Protein AF-A0A6N8NCJ9-F1 (afdb_monomer)

Nearest PDB structures (foldseek):
  5lad-assembly1_A-2  TM=4.989E-01  e=5.694E-01  Thermotoga maritima
  5zkp-assembly1_A  TM=4.222E-01  e=3.393E-01  Homo sapiens
  3cog-assembly1_B  TM=3.575E-01  e=2.619E-01  unclassified
  6igs-assembly1_A  TM=4.261E-01  e=1.238E+00  Francisella tularensis
  2wb4-assembly1_B  TM=3.562E-01  e=2.690E+00  Caulobacter vibrioides CB15

Radius of gyration: 15.19 Å; Cα contacts (8 Å, |Δi|>4): 157; chains: 1; bounding box: 40×34×41 Å

Secondary structure (DSSP, 8-state):
---HHHHHHHHHHHHHHHHHHHHHHHHHTTSS-EEEEEEEBS---HHHHHHHHHHHHHTTEEEEE-SS-BSS--GGGGTT--EEEE--SS--HHHHHHHHHHHHTT--EEEE--

Structure (mmCIF, N/CA/C/O backbone):
data_AF-A0A6N8NCJ9-F1
#
_entry.id   AF-A0A6N8NCJ9-F1
#
loop_
_atom_site.group_PDB
_atom_site.id
_atom_site.type_symbol
_atom_site.label_atom_id
_atom_site.label_alt_id
_atom_site.label_comp_id
_atom_site.label_asym_id
_atom_site.label_entity_id
_atom_site.label_seq_id
_atom_site.pdbx_PDB_ins_code
_atom_site.Cartn_x
_atom_site.Cartn_y
_atom_site.Cartn_z
_atom_site.occupancy
_atom_site.B_iso_or_equiv
_atom_site.auth_seq_id
_atom_site.auth_comp_id
_atom_site.auth_asym_id
_atom_site.auth_atom_id
_atom_site.pdbx_PDB_model_num
ATOM 1 N N . CYS A 1 1 ? 23.262 -0.134 -24.632 1.00 51.00 1 CYS A N 1
ATOM 2 C CA . CYS A 1 1 ? 22.652 -1.460 -24.887 1.00 51.00 1 CYS A CA 1
ATOM 3 C C . CYS A 1 1 ? 22.727 -2.393 -23.667 1.00 51.00 1 CYS A C 1
ATOM 5 O O . CYS A 1 1 ? 23.125 -3.541 -23.805 1.00 51.00 1 CYS A O 1
ATOM 7 N N . GLN A 1 2 ? 22.323 -1.933 -22.479 1.00 58.22 2 GLN A N 1
ATOM 8 C CA . GLN A 1 2 ? 22.148 -2.781 -21.292 1.00 58.22 2 GLN A CA 1
ATOM 9 C C . GLN A 1 2 ? 20.686 -2.693 -20.870 1.00 58.22 2 GLN A C 1
ATOM 11 O O . GLN A 1 2 ? 20.364 -1.841 -20.054 1.00 58.22 2 GLN A O 1
ATOM 16 N N . GLN A 1 3 ? 19.770 -3.444 -21.480 1.00 71.88 3 GLN A N 1
ATOM 17 C CA . GLN A 1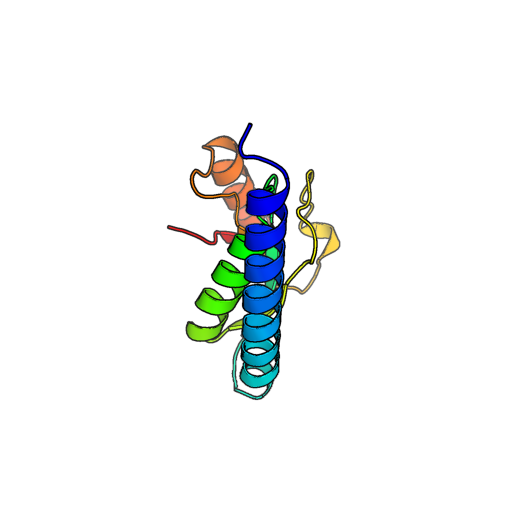 3 ? 18.354 -3.273 -21.117 1.00 71.88 3 GLN A CA 1
ATOM 18 C C . GLN A 1 3 ? 17.586 -4.580 -20.894 1.00 71.88 3 GLN A C 1
ATOM 20 O O . GLN A 1 3 ? 17.058 -4.720 -19.796 1.00 71.88 3 GLN A O 1
ATOM 25 N N . PRO A 1 4 ? 17.594 -5.596 -21.777 1.00 88.94 4 PRO A N 1
ATOM 26 C CA . PRO A 1 4 ? 16.711 -6.749 -21.574 1.00 88.94 4 PRO A CA 1
ATOM 27 C C . PRO A 1 4 ? 17.155 -7.667 -20.423 1.00 88.94 4 PRO A C 1
ATOM 29 O O . PRO A 1 4 ? 16.336 -8.049 -19.594 1.00 88.94 4 PRO A O 1
ATOM 32 N N . THR A 1 5 ? 18.451 -7.988 -20.313 1.00 93.19 5 THR A N 1
ATOM 33 C CA . THR A 1 5 ? 18.948 -8.883 -19.251 1.00 93.19 5 THR A CA 1
ATOM 34 C C . THR A 1 5 ? 18.799 -8.268 -17.863 1.00 93.19 5 THR A C 1
ATOM 36 O O . THR A 1 5 ? 18.376 -8.950 -16.936 1.00 93.19 5 THR A O 1
ATOM 39 N N . LEU A 1 6 ? 19.111 -6.977 -17.713 1.00 93.69 6 LEU A N 1
ATOM 40 C CA . LEU A 1 6 ? 18.961 -6.284 -16.433 1.00 93.69 6 LEU A CA 1
ATOM 41 C C . LEU A 1 6 ? 17.484 -6.183 -16.031 1.00 93.69 6 LEU A C 1
ATOM 43 O O . LEU A 1 6 ? 17.155 -6.476 -14.888 1.00 93.69 6 LEU A O 1
ATOM 47 N N . GLN A 1 7 ? 16.593 -5.844 -16.970 1.00 92.25 7 GLN A N 1
ATOM 48 C CA . GLN A 1 7 ? 15.146 -5.828 -16.724 1.00 92.25 7 GLN A CA 1
ATOM 49 C C . GLN A 1 7 ? 14.621 -7.207 -16.311 1.00 92.25 7 GLN A C 1
ATOM 51 O O . GLN A 1 7 ? 13.845 -7.298 -15.366 1.00 92.25 7 GLN A O 1
ATOM 56 N N . ALA A 1 8 ? 15.079 -8.281 -16.961 1.00 95.19 8 ALA A N 1
ATOM 57 C CA . ALA A 1 8 ? 14.706 -9.641 -16.582 1.00 95.19 8 ALA A CA 1
ATOM 58 C C . ALA A 1 8 ? 15.186 -9.999 -15.165 1.00 95.19 8 ALA A C 1
ATOM 60 O O . ALA A 1 8 ? 14.422 -10.564 -14.389 1.00 95.19 8 ALA A O 1
ATOM 61 N N . LEU A 1 9 ? 16.424 -9.643 -14.800 1.00 96.62 9 LEU A N 1
ATOM 62 C CA . LEU A 1 9 ? 16.954 -9.882 -13.452 1.00 96.62 9 LEU A CA 1
ATOM 63 C C . LEU A 1 9 ? 16.199 -9.085 -12.379 1.00 96.62 9 LEU A C 1
ATOM 65 O O . LEU A 1 9 ? 15.908 -9.636 -11.319 1.00 96.62 9 LEU A O 1
ATOM 69 N N . LEU A 1 10 ? 15.851 -7.825 -12.657 1.00 94.75 10 LEU A N 1
ATOM 70 C CA . LEU A 1 10 ? 15.028 -7.007 -11.761 1.00 94.75 10 LEU A CA 1
ATOM 71 C C . LEU A 1 10 ? 13.630 -7.610 -11.591 1.00 94.75 10 LEU A C 1
ATOM 73 O O . LEU A 1 10 ? 13.199 -7.802 -10.463 1.00 94.75 10 LEU A O 1
ATOM 77 N N . ALA A 1 11 ? 12.980 -8.030 -12.679 1.00 94.81 11 ALA A N 1
ATOM 78 C CA . ALA A 1 11 ? 11.671 -8.679 -12.609 1.00 94.81 11 ALA A CA 1
ATOM 79 C C . ALA A 1 11 ? 11.707 -10.012 -11.831 1.00 94.81 11 ALA A C 1
ATOM 81 O O . ALA A 1 11 ? 10.761 -10.347 -11.117 1.00 94.81 11 ALA A O 1
ATOM 82 N N . ILE A 1 12 ? 12.803 -10.776 -11.933 1.00 97.19 12 ILE A N 1
ATOM 83 C CA . ILE A 1 12 ? 13.012 -11.980 -11.112 1.00 97.19 12 ILE A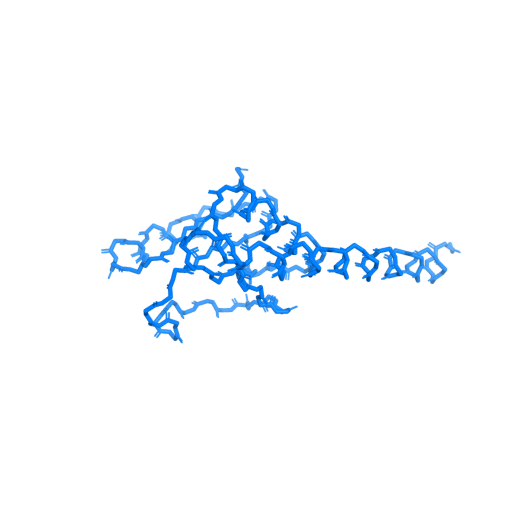 CA 1
ATOM 84 C C . ILE A 1 12 ? 13.128 -11.598 -9.631 1.00 97.19 12 ILE A C 1
ATOM 86 O O . ILE A 1 12 ? 12.491 -12.235 -8.791 1.00 97.19 12 ILE A O 1
ATOM 90 N N . LEU A 1 13 ? 13.915 -10.567 -9.306 1.00 97.00 13 LEU A N 1
ATOM 91 C CA . LEU A 1 13 ? 14.055 -10.074 -7.936 1.00 97.00 13 LEU A CA 1
ATOM 92 C C . LEU A 1 13 ? 12.709 -9.599 -7.371 1.00 97.00 13 LEU A C 1
ATOM 94 O O . LEU A 1 13 ? 12.352 -9.994 -6.262 1.00 97.00 13 LEU A O 1
ATOM 98 N N . ASP A 1 14 ? 11.947 -8.829 -8.146 1.00 96.25 14 ASP A N 1
ATOM 99 C CA . ASP A 1 14 ? 10.596 -8.380 -7.803 1.00 96.25 14 ASP A CA 1
ATOM 100 C C . ASP A 1 14 ? 9.693 -9.566 -7.448 1.00 96.25 14 ASP A C 1
ATOM 102 O O . ASP A 1 14 ? 9.066 -9.585 -6.388 1.00 96.25 14 ASP A O 1
ATOM 106 N N . GLY A 1 15 ? 9.691 -10.610 -8.284 1.00 97.12 15 GLY A N 1
ATOM 107 C CA . GLY A 1 15 ? 8.923 -11.829 -8.033 1.00 97.12 15 GLY A CA 1
ATOM 108 C C . GLY A 1 15 ? 9.336 -12.553 -6.746 1.00 97.12 15 GLY A C 1
ATOM 109 O O . GLY A 1 15 ? 8.474 -12.986 -5.978 1.00 97.12 15 GLY A O 1
ATOM 110 N N . VAL A 1 16 ? 10.641 -12.653 -6.471 1.00 98.00 16 VAL A N 1
ATOM 111 C CA . VAL A 1 16 ? 11.162 -13.259 -5.231 1.00 98.00 16 VAL A CA 1
ATOM 112 C C . VAL A 1 16 ? 10.731 -12.455 -4.002 1.00 98.00 16 VAL A C 1
ATOM 114 O O . VAL A 1 16 ? 10.276 -13.046 -3.018 1.00 98.00 16 VAL A O 1
ATOM 117 N N . LEU A 1 17 ? 10.826 -11.124 -4.061 1.00 97.44 17 LEU A N 1
ATOM 118 C CA . LEU A 1 17 ? 10.422 -10.231 -2.973 1.00 97.44 17 LEU A CA 1
ATOM 119 C C . LEU A 1 17 ? 8.916 -10.309 -2.712 1.00 97.44 17 LEU A C 1
ATOM 121 O O . LEU A 1 17 ? 8.510 -10.523 -1.569 1.00 97.44 17 LEU A O 1
ATOM 125 N N . ILE A 1 18 ? 8.090 -10.208 -3.757 1.00 97.50 18 ILE A N 1
ATOM 126 C CA . ILE A 1 18 ? 6.627 -10.309 -3.648 1.00 97.50 18 ILE A CA 1
ATOM 127 C C . ILE A 1 18 ? 6.228 -11.661 -3.048 1.00 97.50 18 ILE A C 1
ATOM 129 O O . ILE A 1 18 ? 5.402 -11.705 -2.136 1.00 97.50 18 ILE A O 1
ATOM 133 N N . ASN A 1 19 ? 6.843 -12.761 -3.495 1.00 98.00 19 ASN A N 1
ATOM 134 C CA . ASN A 1 19 ? 6.560 -14.090 -2.953 1.00 98.00 19 ASN A CA 1
ATOM 135 C C . ASN A 1 19 ? 6.912 -14.193 -1.460 1.00 98.00 19 ASN A C 1
ATOM 137 O O . ASN A 1 19 ? 6.115 -14.695 -0.665 1.00 98.00 19 ASN A O 1
ATOM 141 N N . TYR A 1 20 ? 8.080 -13.686 -1.058 1.00 97.56 20 TYR A N 1
ATOM 142 C CA . TYR A 1 20 ? 8.473 -13.663 0.352 1.00 97.56 20 TYR A CA 1
ATOM 143 C C . TYR A 1 20 ? 7.490 -12.841 1.199 1.00 97.56 20 TYR A C 1
ATOM 145 O O . TYR A 1 20 ? 7.011 -13.312 2.234 1.00 97.56 20 TYR A O 1
ATOM 153 N N . ILE A 1 21 ? 7.116 -11.651 0.724 1.00 97.56 21 ILE A N 1
ATOM 154 C CA . ILE A 1 21 ? 6.139 -10.789 1.394 1.00 97.56 21 ILE A CA 1
ATOM 155 C C . ILE A 1 21 ? 4.791 -11.500 1.529 1.00 97.56 21 ILE A C 1
ATOM 157 O O . ILE A 1 21 ? 4.213 -11.495 2.614 1.00 97.56 21 ILE A O 1
ATOM 161 N N . ALA A 1 22 ? 4.296 -12.155 0.477 1.00 96.94 22 ALA A N 1
ATOM 162 C CA . ALA A 1 22 ? 3.029 -12.880 0.520 1.00 96.94 22 ALA A CA 1
ATOM 163 C C . ALA A 1 22 ? 3.011 -13.949 1.631 1.00 96.94 22 ALA A C 1
ATOM 165 O O . ALA A 1 22 ? 2.022 -14.065 2.361 1.00 96.94 22 ALA A O 1
ATOM 166 N N . ILE A 1 23 ? 4.123 -14.668 1.831 1.00 96.81 23 ILE A N 1
ATOM 167 C CA . ILE A 1 23 ? 4.287 -15.635 2.931 1.00 96.81 23 ILE A CA 1
ATOM 168 C C . ILE A 1 23 ? 4.242 -14.931 4.298 1.00 96.81 23 ILE A C 1
ATOM 170 O O . ILE A 1 23 ? 3.569 -15.406 5.225 1.00 96.81 23 ILE A O 1
ATOM 174 N N . CYS A 1 24 ? 4.920 -13.787 4.439 1.00 94.81 24 CYS A N 1
ATOM 175 C CA . CYS A 1 24 ? 4.881 -12.982 5.662 1.00 94.81 24 CYS A CA 1
ATOM 176 C C . CYS A 1 24 ? 3.460 -12.492 5.978 1.00 94.81 24 CYS A C 1
ATOM 178 O O . CYS A 1 24 ? 3.003 -12.641 7.114 1.00 94.81 24 CYS A O 1
ATOM 180 N N . LEU A 1 25 ? 2.741 -11.971 4.981 1.00 95.62 25 LEU A N 1
ATOM 181 C CA . LEU A 1 25 ? 1.367 -11.488 5.133 1.00 95.62 25 LEU A CA 1
ATOM 182 C C . LEU A 1 25 ? 0.405 -12.626 5.499 1.00 95.62 25 LEU A C 1
ATOM 184 O O . LEU A 1 25 ? -0.384 -12.486 6.435 1.00 95.62 25 LEU A O 1
ATOM 188 N N . ALA A 1 26 ? 0.510 -13.782 4.838 1.00 94.44 26 ALA A N 1
ATOM 189 C CA . ALA A 1 26 ? -0.290 -14.964 5.164 1.00 94.44 26 ALA A CA 1
ATOM 190 C C . ALA A 1 26 ? -0.064 -15.432 6.612 1.00 94.44 26 ALA A C 1
ATOM 192 O O . ALA A 1 26 ? -1.003 -15.834 7.303 1.00 94.44 26 ALA A O 1
ATOM 193 N N . SER A 1 27 ? 1.175 -15.336 7.097 1.00 91.25 27 SER A N 1
ATOM 194 C CA . SER A 1 27 ? 1.518 -15.653 8.486 1.00 91.25 27 SER A CA 1
ATOM 195 C C . SER A 1 27 ? 0.972 -14.612 9.471 1.00 91.25 27 SER A C 1
ATOM 197 O O . SER A 1 27 ? 0.481 -14.979 10.540 1.00 91.25 27 SER A O 1
ATOM 199 N N . ALA A 1 28 ? 1.008 -13.324 9.115 1.00 89.38 28 ALA A N 1
ATOM 200 C CA . ALA A 1 28 ? 0.509 -12.228 9.947 1.00 89.38 28 ALA A CA 1
ATOM 201 C C . ALA A 1 28 ? -1.008 -12.304 10.193 1.00 89.38 28 ALA A C 1
ATOM 203 O O . ALA A 1 28 ? -1.455 -11.986 11.293 1.00 89.38 28 ALA A O 1
ATOM 204 N N . ARG A 1 29 ? -1.797 -12.819 9.236 1.00 86.06 29 ARG A N 1
ATOM 205 C CA . ARG A 1 29 ? -3.263 -12.979 9.376 1.00 86.06 29 ARG A CA 1
ATOM 206 C C . ARG A 1 29 ? -3.702 -13.842 10.558 1.00 86.06 29 ARG A C 1
ATOM 208 O O . ARG A 1 29 ? -4.823 -13.693 11.033 1.00 86.06 29 ARG A O 1
ATOM 215 N N . LYS A 1 30 ? -2.835 -14.743 11.031 1.00 86.12 30 LYS A N 1
ATOM 216 C CA . LYS A 1 30 ? -3.116 -15.619 12.181 1.00 86.12 30 LYS A CA 1
ATOM 217 C C . LYS A 1 30 ? -3.019 -14.891 13.525 1.00 86.12 30 LYS A C 1
ATOM 219 O O . LYS A 1 30 ? -3.449 -15.433 14.538 1.00 86.12 30 LYS A O 1
ATOM 224 N N . LYS A 1 31 ? -2.418 -13.701 13.553 1.00 84.75 31 LYS A N 1
ATOM 225 C CA . LYS A 1 31 ? -2.263 -12.886 14.760 1.00 84.75 31 LYS A CA 1
ATOM 226 C C . LYS A 1 31 ? -3.493 -11.996 14.957 1.00 84.75 31 LYS A C 1
ATOM 228 O O . LYS A 1 31 ? -4.243 -11.743 14.017 1.00 84.75 31 LYS A O 1
ATOM 233 N N . GLN A 1 32 ? -3.698 -11.515 16.183 1.00 80.88 32 GLN A N 1
ATOM 234 C CA . GLN A 1 32 ? -4.691 -10.470 16.442 1.00 80.88 32 GLN A CA 1
ATOM 235 C C . GLN A 1 32 ? -4.264 -9.174 15.739 1.00 80.88 32 GLN A C 1
ATOM 237 O O . GLN A 1 32 ? -3.085 -8.824 15.763 1.00 80.88 32 GLN A O 1
ATOM 242 N N . GLY A 1 33 ? -5.212 -8.479 15.115 1.00 84.50 33 GLY A N 1
ATOM 243 C CA . GLY A 1 33 ? -4.959 -7.252 14.364 1.00 84.50 33 GLY A CA 1
ATOM 244 C C . GLY A 1 33 ? -6.215 -6.766 13.646 1.00 84.50 33 GLY A C 1
ATOM 245 O O . GLY A 1 33 ? -7.204 -7.497 13.560 1.00 84.50 33 GLY A O 1
ATOM 246 N N . LYS A 1 34 ? -6.177 -5.530 13.146 1.00 89.38 34 LYS A N 1
ATOM 247 C CA . LYS A 1 34 ? -7.261 -4.951 12.337 1.00 89.38 34 LYS A CA 1
ATOM 248 C C . LYS A 1 34 ? -7.077 -5.340 10.875 1.00 89.38 34 LYS A C 1
ATOM 250 O O . LYS A 1 34 ? -5.946 -5.353 10.399 1.00 89.38 34 LYS A O 1
ATOM 255 N N . ASP A 1 35 ? -8.160 -5.643 10.169 1.00 94.94 35 ASP A N 1
ATOM 256 C CA . ASP A 1 35 ? -8.089 -5.919 8.732 1.00 94.94 35 ASP A CA 1
ATOM 257 C C . ASP A 1 35 ? -7.955 -4.627 7.938 1.00 94.94 35 ASP A C 1
ATOM 259 O O . ASP A 1 35 ? -8.631 -3.643 8.234 1.00 94.94 35 ASP A O 1
ATOM 263 N N . ALA A 1 36 ? -7.107 -4.640 6.914 1.00 96.94 36 ALA A N 1
ATOM 264 C CA . ALA A 1 36 ? -7.049 -3.563 5.945 1.00 96.94 36 ALA A CA 1
ATOM 265 C C . ALA A 1 36 ? -6.654 -4.052 4.550 1.00 96.94 36 ALA A C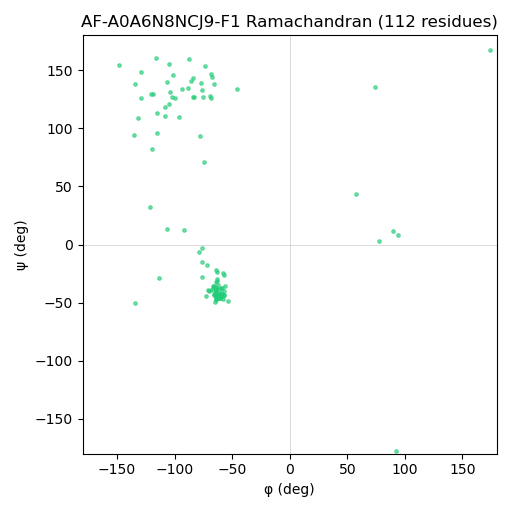 1
ATOM 267 O O . ALA A 1 36 ? -5.969 -5.065 4.378 1.00 96.94 36 ALA A O 1
ATOM 268 N N . LEU A 1 37 ? -7.080 -3.288 3.548 1.00 97.62 37 LEU A N 1
ATOM 269 C CA . LEU A 1 37 ? -6.727 -3.473 2.151 1.00 97.62 37 LEU A CA 1
ATOM 270 C C . LEU A 1 37 ? -5.717 -2.404 1.735 1.00 97.62 37 LEU A C 1
ATOM 272 O O . LEU A 1 37 ? -6.006 -1.209 1.783 1.00 97.62 37 LEU A O 1
ATOM 276 N N . VAL A 1 38 ? -4.546 -2.842 1.290 1.00 97.69 38 VAL A N 1
ATOM 277 C CA . VAL A 1 38 ? -3.512 -1.977 0.725 1.00 97.69 38 VAL A CA 1
ATOM 278 C C . VAL A 1 38 ? -3.802 -1.732 -0.748 1.00 97.69 38 VAL A C 1
ATOM 280 O O . VAL A 1 38 ? -3.978 -2.675 -1.526 1.00 97.69 38 VAL A O 1
ATOM 283 N N . VAL A 1 39 ? -3.841 -0.458 -1.130 1.00 97.75 39 VAL A N 1
ATOM 284 C CA . VAL A 1 39 ? -4.202 -0.003 -2.474 1.00 97.75 39 VAL A CA 1
ATOM 285 C C . VAL A 1 39 ? -3.140 0.950 -3.004 1.00 97.75 39 VAL A C 1
ATOM 287 O O . VAL A 1 39 ? -2.830 1.960 -2.379 1.00 97.75 39 VAL A O 1
ATOM 290 N N . GLY A 1 40 ? -2.610 0.660 -4.190 1.00 96.94 40 GLY A N 1
ATOM 291 C CA . GLY A 1 40 ? -1.788 1.616 -4.925 1.00 96.94 40 GLY A CA 1
ATOM 292 C C . GLY A 1 40 ? -2.669 2.584 -5.707 1.00 96.94 40 GLY A C 1
ATOM 293 O O . GLY A 1 40 ? -3.493 2.133 -6.504 1.00 96.94 40 GLY A O 1
ATOM 294 N N . TRP A 1 41 ? -2.483 3.893 -5.554 1.00 96.81 41 TRP A N 1
ATOM 295 C CA . TRP A 1 41 ? -3.224 4.909 -6.310 1.00 96.81 41 TRP A CA 1
ATOM 296 C C . TRP A 1 41 ? -2.288 5.716 -7.214 1.00 96.81 41 TRP A C 1
ATOM 298 O O . TRP A 1 41 ? -1.460 6.481 -6.722 1.00 96.81 41 TRP A O 1
ATOM 308 N N . ASN A 1 42 ? -2.449 5.559 -8.534 1.00 94.88 42 ASN A N 1
ATOM 309 C CA . ASN A 1 42 ? -1.605 6.172 -9.568 1.00 94.88 42 ASN A CA 1
ATOM 310 C C . ASN A 1 42 ? -0.107 5.825 -9.443 1.00 94.88 42 ASN A C 1
ATOM 312 O O . ASN A 1 42 ? 0.750 6.693 -9.600 1.00 94.88 42 ASN A O 1
ATOM 316 N N . ILE A 1 43 ? 0.215 4.556 -9.176 1.00 94.50 43 ILE A N 1
ATOM 317 C CA . ILE A 1 43 ? 1.599 4.065 -9.079 1.00 94.50 43 ILE A CA 1
ATOM 318 C C . ILE A 1 43 ? 1.909 3.037 -10.173 1.00 94.50 43 ILE A C 1
ATOM 320 O O . ILE A 1 43 ? 1.011 2.400 -10.723 1.00 94.50 43 ILE A O 1
ATOM 324 N N . GLN A 1 44 ? 3.199 2.826 -10.433 1.00 92.19 44 GLN A N 1
ATOM 325 C CA . GLN A 1 44 ? 3.686 1.770 -11.332 1.00 92.19 44 GLN A CA 1
ATOM 326 C C . GLN A 1 44 ? 4.483 0.683 -10.598 1.00 92.19 44 GLN A C 1
ATOM 328 O O . GLN A 1 44 ? 4.481 -0.472 -11.018 1.00 92.19 44 GLN A O 1
ATOM 333 N N . ASP A 1 45 ? 5.139 1.036 -9.492 1.00 92.25 45 ASP A N 1
ATOM 334 C CA . ASP A 1 45 ? 5.990 0.120 -8.736 1.00 92.25 45 ASP A CA 1
ATOM 335 C C . ASP A 1 45 ? 5.148 -0.827 -7.871 1.00 92.25 45 ASP A C 1
ATOM 337 O O . ASP A 1 45 ? 4.756 -0.522 -6.747 1.00 92.25 45 ASP A O 1
ATOM 341 N N . THR A 1 46 ? 4.835 -1.999 -8.415 1.00 92.19 46 THR A N 1
ATOM 342 C CA . THR A 1 46 ? 4.042 -2.993 -7.688 1.00 92.19 46 THR A CA 1
ATOM 343 C C . THR A 1 46 ? 4.846 -3.598 -6.538 1.00 92.19 46 THR A C 1
ATOM 345 O O . THR A 1 46 ? 4.306 -3.750 -5.446 1.00 92.19 46 THR A O 1
ATOM 348 N N . THR A 1 47 ? 6.138 -3.884 -6.715 1.00 95.62 47 THR A N 1
ATOM 349 C CA . THR A 1 47 ? 6.988 -4.455 -5.655 1.00 95.62 47 THR A CA 1
ATOM 350 C C . THR A 1 47 ? 6.996 -3.573 -4.415 1.00 95.62 47 THR A C 1
ATOM 352 O O . THR A 1 47 ? 6.833 -4.066 -3.293 1.00 95.62 47 THR A O 1
ATOM 355 N N . ARG A 1 48 ? 7.107 -2.256 -4.598 1.00 95.19 48 ARG A N 1
ATOM 356 C CA . ARG A 1 48 ? 7.069 -1.313 -3.486 1.00 95.19 48 ARG A CA 1
ATOM 357 C C . ARG A 1 48 ? 5.703 -1.257 -2.807 1.00 95.19 48 ARG A C 1
ATOM 359 O O . ARG A 1 48 ? 5.670 -1.202 -1.582 1.00 95.19 48 ARG A O 1
ATOM 366 N N . LEU A 1 49 ? 4.594 -1.389 -3.538 1.00 96.56 49 LEU A N 1
ATOM 367 C CA . LEU A 1 49 ? 3.261 -1.520 -2.928 1.00 96.56 49 LEU A CA 1
ATOM 368 C C . LEU A 1 49 ? 3.191 -2.716 -1.966 1.00 96.56 49 LEU A C 1
ATOM 370 O O . LEU A 1 49 ? 2.669 -2.596 -0.856 1.00 96.56 49 LEU A O 1
ATOM 374 N N . TRP A 1 50 ? 3.748 -3.861 -2.371 1.00 97.25 50 TRP A N 1
ATOM 375 C CA . TRP A 1 50 ? 3.826 -5.044 -1.511 1.00 97.25 50 TRP A CA 1
ATOM 376 C C . TRP A 1 50 ? 4.710 -4.798 -0.2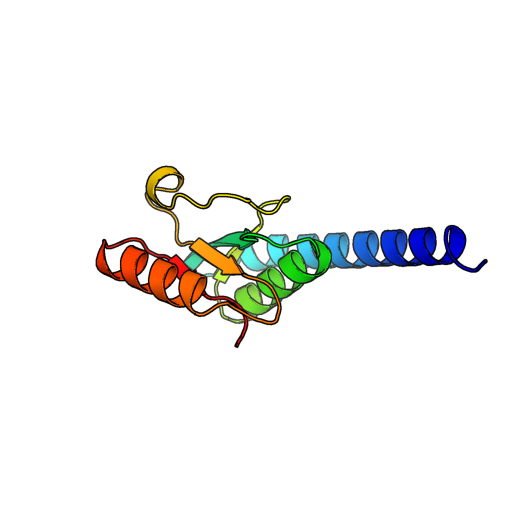82 1.00 97.25 50 TRP A C 1
ATOM 378 O O . TRP A 1 50 ? 4.343 -5.213 0.819 1.00 97.25 50 TRP A O 1
ATOM 388 N N . LEU A 1 51 ? 5.832 -4.084 -0.429 1.00 96.44 51 LEU A N 1
ATOM 389 C CA . LEU A 1 51 ? 6.690 -3.705 0.701 1.00 96.44 51 LEU A CA 1
ATOM 390 C C . LEU A 1 51 ? 5.961 -2.801 1.702 1.00 96.44 51 LEU A C 1
ATOM 392 O O . LEU A 1 51 ? 6.037 -3.055 2.903 1.00 96.44 51 LEU A O 1
ATOM 396 N N . GLU A 1 52 ? 5.209 -1.802 1.238 1.00 96.19 52 GLU A N 1
ATOM 397 C CA . GLU A 1 52 ? 4.401 -0.948 2.122 1.00 96.19 52 GLU A CA 1
ATOM 398 C C . GLU A 1 52 ? 3.335 -1.768 2.869 1.00 96.19 52 GLU A C 1
ATOM 400 O O . GLU A 1 52 ? 3.130 -1.589 4.072 1.00 96.19 52 GLU A O 1
ATOM 405 N N . GLY A 1 53 ? 2.718 -2.751 2.202 1.00 95.81 53 GLY A N 1
ATOM 406 C CA . GLY A 1 53 ? 1.811 -3.693 2.860 1.00 95.81 53 GLY A CA 1
ATOM 407 C C . GLY A 1 53 ? 2.501 -4.573 3.906 1.00 95.81 53 GLY A C 1
ATOM 408 O O . GLY A 1 53 ? 1.943 -4.824 4.978 1.00 95.81 53 GLY A O 1
ATOM 409 N N . TRP A 1 54 ? 3.740 -4.998 3.654 1.00 96.31 54 TRP A N 1
ATOM 410 C CA . TRP A 1 54 ? 4.533 -5.708 4.656 1.00 96.31 54 TRP A CA 1
ATOM 411 C C . TRP A 1 54 ? 4.845 -4.824 5.865 1.00 96.31 54 TRP A C 1
ATOM 413 O O . TRP A 1 54 ? 4.624 -5.262 6.995 1.00 96.31 54 TRP A O 1
ATOM 423 N N . ILE A 1 55 ? 5.281 -3.581 5.652 1.00 95.25 55 ILE A N 1
ATOM 424 C CA . ILE A 1 55 ? 5.553 -2.613 6.726 1.00 95.25 55 ILE A CA 1
ATOM 425 C C . ILE A 1 55 ? 4.293 -2.391 7.572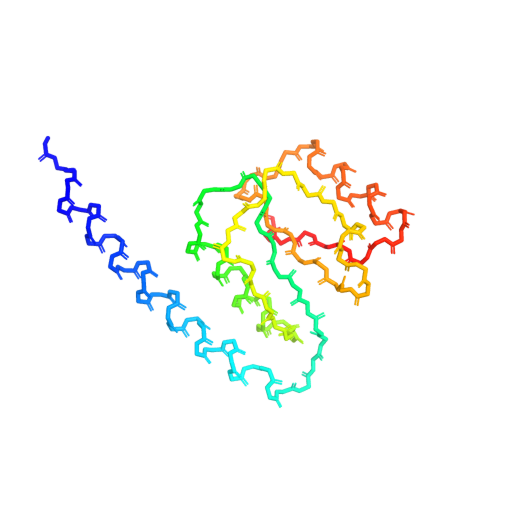 1.00 95.25 55 ILE A C 1
ATOM 427 O O . ILE A 1 55 ? 4.354 -2.516 8.797 1.00 95.25 55 ILE A O 1
ATOM 431 N N . ALA A 1 56 ? 3.137 -2.171 6.939 1.00 94.88 56 ALA A N 1
ATOM 432 C CA . ALA A 1 56 ? 1.858 -2.036 7.635 1.00 94.88 56 ALA A CA 1
ATOM 433 C C . ALA A 1 56 ? 1.520 -3.286 8.469 1.00 94.88 56 ALA A C 1
ATOM 435 O O . ALA A 1 56 ? 1.049 -3.171 9.602 1.00 94.88 56 ALA A O 1
ATOM 436 N N . SER A 1 57 ? 1.834 -4.489 7.974 1.00 94.88 57 SER A N 1
ATOM 437 C CA . SER A 1 57 ? 1.618 -5.721 8.748 1.00 94.88 57 SER A CA 1
ATOM 438 C C . SER A 1 57 ? 2.452 -5.789 10.032 1.00 94.88 57 SER A C 1
ATOM 440 O O . SER A 1 57 ? 2.005 -6.349 11.035 1.00 94.88 57 SER A O 1
ATOM 442 N N . GLN A 1 58 ? 3.647 -5.185 10.040 1.00 92.31 58 GLN A N 1
ATOM 443 C CA . GLN A 1 58 ? 4.484 -5.097 11.241 1.00 92.31 58 GLN A CA 1
ATOM 444 C C . GLN A 1 58 ? 3.920 -4.107 12.271 1.00 92.31 58 GLN A C 1
ATOM 446 O O . GLN A 1 58 ? 4.263 -4.188 13.447 1.00 92.31 58 GLN A O 1
ATOM 451 N N . GLN A 1 59 ? 3.013 -3.221 11.854 1.00 91.25 59 GLN A N 1
ATOM 452 C CA . GLN A 1 59 ? 2.316 -2.254 12.707 1.00 91.25 59 GLN A CA 1
ATOM 453 C C . GLN A 1 59 ? 0.975 -2.791 13.245 1.00 91.25 59 GLN A C 1
ATOM 455 O O . GLN A 1 59 ? 0.177 -2.035 13.793 1.00 91.25 59 GLN A O 1
ATOM 460 N N . GLY A 1 60 ? 0.718 -4.099 13.113 1.00 91.00 60 GLY A N 1
ATOM 461 C CA . GLY A 1 60 ? -0.464 -4.760 13.681 1.00 91.00 60 GLY A CA 1
ATOM 462 C C . GLY A 1 60 ? -1.660 -4.875 12.735 1.00 91.00 60 GLY A C 1
ATOM 463 O O . GLY A 1 60 ? -2.736 -5.302 13.162 1.00 91.00 60 GLY A O 1
ATOM 464 N N . TRP A 1 61 ? -1.491 -4.531 11.456 1.00 94.44 61 TRP A N 1
ATOM 465 C CA . TRP A 1 61 ? -2.526 -4.739 10.448 1.00 94.44 61 TRP A CA 1
ATOM 466 C C . TRP A 1 61 ? -2.497 -6.159 9.867 1.00 94.44 61 TRP A C 1
ATOM 468 O O . TRP A 1 61 ? -1.443 -6.745 9.612 1.00 94.44 61 TRP A O 1
ATOM 478 N N . ARG A 1 62 ? -3.679 -6.706 9.589 1.00 95.38 62 ARG A N 1
ATOM 479 C CA . ARG A 1 62 ? -3.874 -7.904 8.771 1.00 95.38 62 ARG A CA 1
ATOM 480 C C . ARG A 1 62 ? -4.187 -7.451 7.353 1.00 95.38 62 ARG A C 1
ATOM 482 O O . ARG A 1 62 ? -5.235 -6.871 7.097 1.00 95.38 62 ARG A O 1
ATOM 489 N N . ILE A 1 63 ? -3.234 -7.678 6.458 1.00 95.94 63 ILE A N 1
ATOM 490 C CA . ILE A 1 63 ? -3.220 -7.036 5.147 1.00 95.94 63 ILE A CA 1
ATOM 491 C C . ILE A 1 63 ? -3.666 -7.995 4.036 1.00 95.94 63 ILE A C 1
ATOM 493 O O . ILE A 1 63 ? -3.159 -9.118 3.897 1.00 95.94 63 ILE A O 1
ATOM 497 N N . ASP A 1 64 ? -4.581 -7.502 3.208 1.00 95.88 64 ASP A N 1
ATOM 498 C CA . ASP A 1 64 ? -4.724 -7.876 1.800 1.00 95.88 64 ASP A CA 1
ATOM 499 C C . ASP A 1 64 ? -4.088 -6.781 0.931 1.00 95.88 64 ASP A C 1
ATOM 501 O O . ASP A 1 64 ? -4.158 -5.605 1.277 1.00 95.88 64 ASP A O 1
ATOM 505 N N . VAL A 1 65 ? -3.477 -7.139 -0.200 1.00 97.12 65 VAL A N 1
ATOM 506 C CA . VAL A 1 65 ? -2.870 -6.176 -1.139 1.00 97.12 65 VAL A CA 1
ATOM 507 C C . VAL A 1 65 ? -3.575 -6.294 -2.485 1.00 97.12 65 VAL A C 1
ATOM 509 O O . VAL A 1 65 ? -3.707 -7.399 -3.015 1.00 97.12 65 VAL A O 1
ATOM 512 N N . LEU A 1 66 ? -4.022 -5.174 -3.061 1.00 96.50 66 LEU A N 1
ATOM 513 C CA . LEU A 1 66 ? -4.468 -5.168 -4.454 1.00 96.50 66 LEU A CA 1
ATOM 514 C C . LEU A 1 66 ? -3.271 -5.384 -5.380 1.00 96.50 66 LEU A C 1
ATOM 516 O O . LEU A 1 66 ? -2.295 -4.643 -5.333 1.00 96.50 66 LEU A O 1
ATOM 520 N N . ALA A 1 67 ? -3.375 -6.382 -6.257 1.00 92.56 67 ALA A N 1
ATOM 521 C CA . ALA A 1 67 ? -2.294 -6.755 -7.168 1.00 92.56 67 ALA A CA 1
ATOM 522 C C . ALA A 1 67 ? -1.914 -5.646 -8.165 1.00 92.56 67 ALA A C 1
ATOM 524 O O . ALA A 1 67 ? -0.795 -5.637 -8.664 1.00 92.56 67 ALA A O 1
ATOM 525 N N . HIS A 1 68 ? -2.837 -4.725 -8.451 1.00 93.62 68 HIS A N 1
ATOM 526 C CA . HIS A 1 68 ? -2.640 -3.644 -9.410 1.00 93.62 68 HIS A CA 1
ATOM 527 C C . HIS A 1 68 ? -3.010 -2.301 -8.790 1.00 93.62 68 HIS A C 1
ATOM 529 O O . HIS A 1 68 ? -3.932 -2.208 -7.974 1.00 93.62 68 HIS A O 1
ATOM 535 N N . SER A 1 69 ? -2.319 -1.252 -9.234 1.00 94.50 69 SER A N 1
ATOM 536 C CA . SER A 1 69 ? -2.704 0.116 -8.913 1.00 94.50 69 SER A CA 1
ATOM 537 C C . SER A 1 69 ? -4.015 0.498 -9.589 1.00 94.50 69 SER A C 1
ATOM 539 O O . SER A 1 69 ? -4.304 0.084 -10.712 1.00 94.50 69 SER A O 1
ATOM 541 N N . LEU A 1 70 ? -4.790 1.336 -8.909 1.00 95.88 70 LEU A N 1
ATOM 542 C CA . LEU A 1 70 ? -5.952 1.995 -9.474 1.00 95.88 70 LEU A CA 1
ATOM 543 C C . LEU A 1 70 ? -5.550 3.369 -10.002 1.00 95.88 70 LEU A C 1
ATOM 545 O O . LEU A 1 70 ? -4.921 4.150 -9.291 1.00 95.88 70 LEU A O 1
ATOM 549 N N . ASN A 1 71 ? -5.989 3.695 -11.216 1.00 94.12 71 ASN A N 1
ATOM 550 C CA . ASN A 1 71 ? -5.883 5.060 -11.743 1.00 94.12 71 ASN A CA 1
ATOM 551 C C . ASN A 1 71 ? -6.941 5.985 -11.111 1.00 94.12 71 ASN A C 1
ATOM 553 O O . ASN A 1 71 ? -6.769 7.194 -10.962 1.00 94.12 71 ASN A O 1
ATOM 557 N N . GLN A 1 72 ? -8.063 5.391 -10.703 1.00 93.88 72 GLN A N 1
ATOM 558 C CA . GLN A 1 72 ? -9.183 6.077 -10.085 1.00 93.88 72 GLN A CA 1
ATOM 559 C C . GLN A 1 72 ? -9.608 5.313 -8.831 1.00 93.88 72 GLN A C 1
ATOM 561 O O . GLN A 1 72 ? -10.181 4.229 -8.928 1.00 93.88 72 GLN A O 1
ATOM 566 N N . LEU A 1 73 ? -9.334 5.886 -7.659 1.00 95.94 73 LEU A N 1
ATOM 567 C CA . LEU A 1 73 ? -9.790 5.345 -6.384 1.00 95.94 73 LEU A CA 1
ATOM 568 C C . LEU A 1 73 ? -11.186 5.893 -6.044 1.00 95.94 73 LEU A C 1
ATOM 570 O O . LEU A 1 73 ? -11.469 7.082 -6.229 1.00 95.94 73 LEU A O 1
ATOM 574 N N . ARG A 1 74 ? -12.067 4.995 -5.602 1.00 95.69 74 ARG A N 1
ATOM 575 C CA . ARG A 1 74 ? -13.440 5.259 -5.154 1.00 95.69 74 ARG A CA 1
ATOM 576 C C . ARG A 1 74 ? -13.674 4.468 -3.864 1.00 95.69 74 ARG A C 1
ATOM 578 O O . ARG A 1 74 ? -13.938 3.267 -3.960 1.00 95.69 74 ARG A O 1
ATOM 585 N N . PRO A 1 75 ? -13.469 5.071 -2.679 1.00 95.56 75 PRO A N 1
ATOM 586 C CA . PRO A 1 75 ? -13.595 4.372 -1.397 1.00 95.56 75 PRO A CA 1
ATOM 587 C C . PRO A 1 75 ? -14.969 3.732 -1.176 1.00 95.56 75 PRO A C 1
ATOM 589 O O . PRO A 1 75 ? -15.070 2.709 -0.506 1.00 95.56 75 PRO A O 1
ATOM 592 N N . GLU A 1 76 ? -16.008 4.276 -1.808 1.00 95.31 76 GLU A N 1
ATOM 593 C CA . GLU A 1 76 ? -17.390 3.792 -1.751 1.00 95.31 76 GLU A CA 1
ATOM 594 C C . GLU A 1 76 ? -17.542 2.381 -2.352 1.00 95.31 76 GLU A C 1
ATOM 596 O O . GLU A 1 76 ? -18.458 1.647 -2.011 1.00 95.31 76 GLU A O 1
ATOM 601 N N . LEU A 1 77 ? -16.622 1.945 -3.220 1.00 94.75 77 LEU A N 1
ATOM 602 C CA . LEU A 1 77 ? -16.624 0.573 -3.751 1.00 94.75 77 LEU A CA 1
ATOM 603 C C . LEU A 1 77 ? -16.044 -0.457 -2.767 1.00 94.75 77 LEU A C 1
ATOM 605 O O . LEU A 1 77 ? -16.080 -1.658 -3.038 1.00 94.75 77 LEU A O 1
ATOM 609 N N . PHE A 1 78 ? -15.494 -0.002 -1.641 1.00 94.12 78 PHE A N 1
ATOM 610 C CA . PHE A 1 78 ? -14.847 -0.827 -0.623 1.00 94.12 78 PHE A CA 1
ATOM 611 C C . PHE A 1 78 ? -15.520 -0.674 0.747 1.00 94.12 78 PHE A C 1
ATOM 613 O O . PHE A 1 78 ? -14.850 -0.762 1.776 1.00 94.12 78 PHE A O 1
ATOM 620 N N . GLU A 1 79 ? -16.836 -0.446 0.769 1.00 89.06 79 GLU A N 1
ATOM 621 C CA . GLU A 1 79 ? -17.618 -0.293 2.000 1.00 89.06 79 GLU A CA 1
ATOM 622 C C . GLU A 1 79 ? -17.294 -1.369 3.051 1.00 89.06 79 GLU A C 1
ATOM 624 O O . GLU A 1 79 ? -17.188 -2.564 2.759 1.00 89.06 79 GLU A O 1
ATOM 629 N N . GLY A 1 80 ? -17.105 -0.922 4.296 1.00 90.56 80 GLY A N 1
ATOM 630 C CA . GLY A 1 80 ? -16.766 -1.781 5.433 1.00 90.56 80 GLY A CA 1
ATOM 631 C C . GLY A 1 80 ? -15.304 -2.238 5.499 1.00 90.56 80 GLY A C 1
ATOM 632 O O . GLY A 1 80 ? -14.960 -2.999 6.404 1.00 90.56 80 GLY A O 1
ATOM 633 N N . ARG A 1 81 ? -14.432 -1.798 4.581 1.00 94.62 81 ARG A N 1
ATOM 634 C CA . ARG A 1 81 ? -12.989 -2.081 4.631 1.00 94.62 81 ARG A CA 1
ATOM 635 C C . ARG A 1 81 ? -12.197 -0.842 5.030 1.00 94.62 81 ARG A C 1
ATOM 637 O O . ARG A 1 81 ? -12.429 0.241 4.506 1.00 94.62 81 ARG A O 1
ATOM 644 N N . THR A 1 82 ? -11.177 -1.035 5.863 1.00 97.44 82 THR A N 1
ATOM 645 C CA . THR A 1 82 ? -10.119 -0.037 6.030 1.00 97.44 82 THR A CA 1
ATOM 646 C C . THR A 1 82 ? -9.185 -0.068 4.820 1.00 97.44 82 THR A C 1
ATOM 648 O O . THR A 1 82 ? -8.662 -1.126 4.463 1.00 97.44 82 THR A O 1
ATOM 651 N N . LEU A 1 83 ? -8.961 1.082 4.191 1.00 98.12 83 LEU A N 1
ATOM 652 C CA . LEU A 1 83 ? -8.065 1.254 3.052 1.00 98.12 83 LEU A CA 1
ATOM 653 C C . LEU A 1 83 ? -6.752 1.894 3.501 1.00 98.12 83 LEU A C 1
ATOM 655 O O . LEU A 1 83 ? -6.748 2.969 4.094 1.00 98.12 83 LEU A O 1
ATOM 659 N N . LEU A 1 84 ? -5.632 1.263 3.164 1.00 97.62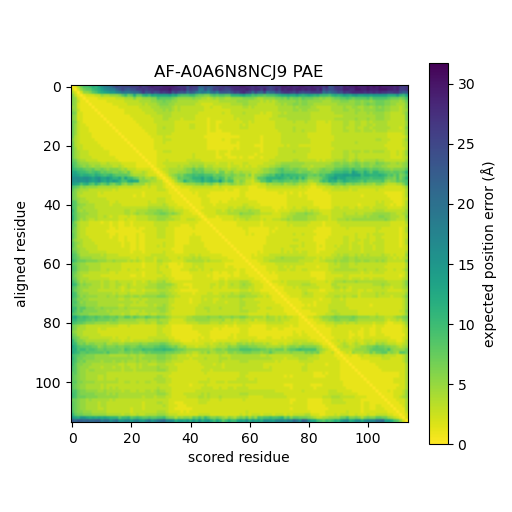 84 LEU A N 1
ATOM 660 C CA . LEU A 1 84 ? -4.296 1.830 3.326 1.00 97.62 84 LEU A CA 1
ATOM 661 C C . LEU A 1 84 ? -3.749 2.175 1.938 1.00 97.62 84 LEU A C 1
ATOM 663 O O . LEU A 1 84 ? -3.494 1.288 1.124 1.00 97.62 84 LEU A O 1
ATOM 667 N N . VAL A 1 85 ? -3.612 3.462 1.634 1.00 97.50 85 VAL A N 1
ATOM 668 C CA . VAL A 1 85 ? -3.395 3.942 0.265 1.00 97.50 85 VAL A CA 1
ATOM 669 C C . VAL A 1 85 ? -1.976 4.442 0.080 1.00 97.50 85 VAL A C 1
ATOM 671 O O . VAL A 1 85 ? -1.570 5.434 0.685 1.00 97.50 85 VAL A O 1
ATOM 674 N N . TRP A 1 86 ? -1.238 3.801 -0.820 1.00 97.12 86 TRP A N 1
ATOM 675 C CA . TRP A 1 86 ? 0.085 4.254 -1.225 1.00 97.12 86 TRP A CA 1
ATOM 676 C C . TRP A 1 86 ? 0.016 5.011 -2.558 1.00 97.12 86 TRP A C 1
ATOM 678 O O . TRP A 1 86 ? -0.520 4.510 -3.546 1.00 97.12 86 TRP A O 1
ATOM 688 N N . CYS A 1 87 ? 0.548 6.235 -2.576 1.00 95.06 87 CYS A N 1
ATOM 689 C CA . CYS A 1 87 ? 0.497 7.156 -3.723 1.00 95.06 87 CYS A CA 1
ATOM 690 C C . CYS A 1 87 ? 1.849 7.296 -4.448 1.00 95.06 87 CYS A C 1
ATOM 692 O O . CYS A 1 87 ? 2.028 8.231 -5.225 1.00 95.06 87 CYS A O 1
ATOM 694 N N . GLY A 1 88 ? 2.807 6.409 -4.168 1.00 91.88 88 GLY A N 1
ATOM 695 C CA . GLY A 1 88 ? 4.200 6.564 -4.586 1.00 91.88 88 GLY A CA 1
ATOM 696 C C . GLY A 1 88 ? 5.040 7.273 -3.522 1.00 91.88 88 GLY A C 1
ATOM 697 O O . GLY A 1 88 ? 4.546 7.598 -2.443 1.00 91.88 88 GLY A O 1
ATOM 698 N N . GLU A 1 89 ? 6.320 7.501 -3.821 1.00 86.44 89 GLU A N 1
ATOM 699 C CA . GLU A 1 89 ? 7.248 8.174 -2.897 1.00 86.44 89 GLU A CA 1
ATOM 700 C C . GLU A 1 89 ? 6.864 9.636 -2.640 1.00 86.44 89 GLU A C 1
ATOM 702 O O . GLU A 1 89 ? 6.996 10.121 -1.525 1.00 86.44 89 GLU A O 1
ATOM 707 N N . ASN A 1 90 ? 6.347 10.328 -3.660 1.00 85.75 90 ASN A N 1
ATOM 708 C CA . ASN A 1 90 ? 5.984 11.738 -3.573 1.00 85.75 90 ASN A CA 1
ATOM 709 C C . ASN A 1 90 ? 4.477 11.905 -3.756 1.00 85.75 90 ASN A C 1
ATOM 711 O O . ASN A 1 90 ? 3.978 11.982 -4.881 1.00 85.75 90 ASN A O 1
ATOM 715 N N . ARG A 1 91 ? 3.741 11.980 -2.643 1.00 89.12 91 ARG A N 1
ATOM 716 C CA . ARG A 1 91 ? 2.304 12.269 -2.672 1.00 89.12 91 ARG A CA 1
ATOM 717 C C . ARG A 1 91 ? 2.068 13.715 -3.105 1.0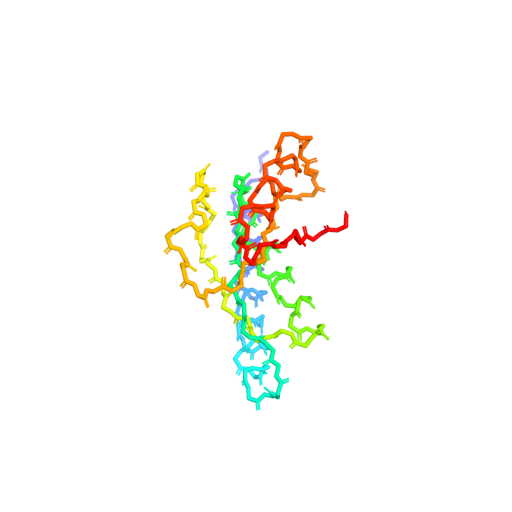0 89.12 91 ARG A C 1
ATOM 719 O O . ARG A 1 91 ? 2.609 14.649 -2.518 1.00 89.12 91 ARG A O 1
ATOM 726 N N . THR A 1 92 ? 1.220 13.907 -4.110 1.00 92.44 92 THR A N 1
ATOM 727 C CA . THR A 1 92 ? 0.842 15.254 -4.562 1.00 92.44 92 THR A CA 1
ATOM 728 C C . THR A 1 92 ? -0.103 15.933 -3.567 1.00 92.44 92 THR A C 1
ATOM 730 O O . THR A 1 92 ? -0.892 15.271 -2.888 1.00 92.44 92 THR A O 1
ATOM 733 N N . SER A 1 93 ? -0.106 17.270 -3.535 1.00 93.25 93 SER A N 1
ATOM 734 C CA . SER A 1 93 ? -1.052 18.037 -2.710 1.00 93.25 93 SER A CA 1
ATOM 735 C C . SER A 1 93 ? -2.512 17.696 -3.027 1.00 93.25 93 SER A C 1
ATOM 737 O O . SER A 1 93 ? -3.329 17.615 -2.115 1.00 93.25 93 SER A O 1
ATOM 739 N N . ALA A 1 94 ? -2.831 17.430 -4.299 1.00 93.50 94 ALA A N 1
ATOM 740 C CA . ALA A 1 94 ? -4.168 17.017 -4.721 1.00 93.50 94 ALA A CA 1
ATOM 741 C C . ALA A 1 94 ? -4.562 15.645 -4.143 1.00 93.50 94 ALA A C 1
ATOM 743 O O . ALA A 1 94 ? -5.669 15.488 -3.636 1.00 93.50 94 ALA A O 1
ATOM 744 N N . GLN A 1 95 ? -3.652 14.662 -4.155 1.00 94.56 95 GLN A N 1
ATOM 745 C CA . GLN A 1 95 ? -3.900 13.359 -3.525 1.00 94.56 95 GLN A CA 1
ATOM 746 C C . GLN A 1 95 ? -4.067 13.487 -2.008 1.00 94.56 95 GLN A C 1
ATOM 748 O O . GLN A 1 95 ? -4.937 12.833 -1.440 1.00 94.56 95 GLN A O 1
ATOM 753 N N . GLN A 1 96 ? -3.277 14.342 -1.352 1.00 94.38 96 GLN A N 1
ATOM 754 C CA . GLN A 1 96 ? -3.410 14.586 0.085 1.00 94.38 96 GLN A CA 1
ATOM 755 C C . GLN A 1 96 ? -4.767 15.215 0.428 1.00 94.38 96 GLN A C 1
ATOM 757 O O . GLN A 1 96 ? -5.448 14.726 1.325 1.00 94.38 96 GLN A O 1
ATOM 762 N N . GLN A 1 97 ? -5.182 16.249 -0.309 1.00 95.88 97 GLN A N 1
ATOM 763 C CA . GLN A 1 97 ? -6.492 16.885 -0.136 1.00 95.88 97 GLN A CA 1
ATOM 764 C C . GLN A 1 97 ? -7.637 15.893 -0.358 1.00 95.88 97 GLN A C 1
ATOM 766 O O . GLN A 1 97 ? -8.595 15.884 0.410 1.00 95.88 97 GLN A O 1
ATOM 771 N N . GLN A 1 98 ? -7.525 15.030 -1.371 1.00 96.69 98 GLN A N 1
ATOM 772 C CA . GLN A 1 98 ? -8.544 14.025 -1.658 1.00 96.69 98 GLN A CA 1
ATOM 773 C C . GLN A 1 98 ? -8.624 12.935 -0.578 1.00 96.69 98 GLN A C 1
ATOM 775 O O . GLN A 1 98 ? -9.714 12.502 -0.222 1.00 96.69 98 GLN A O 1
ATOM 780 N N . LEU A 1 99 ? -7.488 12.492 -0.030 1.00 96.25 99 LEU A N 1
ATOM 781 C CA . LEU A 1 99 ? -7.482 11.553 1.096 1.00 96.25 99 LEU A CA 1
ATOM 782 C C . LEU A 1 99 ? -8.159 12.161 2.325 1.00 96.25 99 LEU A C 1
ATOM 784 O O . LEU A 1 99 ? -8.978 11.495 2.953 1.00 96.25 99 LEU A O 1
ATOM 788 N N . THR A 1 100 ? -7.864 13.426 2.632 1.00 96.25 100 THR A N 1
ATOM 789 C CA . THR A 1 100 ? -8.512 14.144 3.735 1.00 96.25 100 THR A CA 1
ATOM 790 C C . THR A 1 100 ? -10.013 14.301 3.502 1.00 96.25 100 THR A C 1
ATOM 792 O O . THR A 1 100 ? -10.787 14.018 4.411 1.00 96.25 100 THR A O 1
ATOM 795 N N . SER A 1 101 ? -10.452 14.659 2.292 1.00 97.50 101 SER A N 1
ATOM 796 C CA . SER A 1 101 ? -11.887 14.802 2.012 1.00 97.50 101 SER A CA 1
ATOM 797 C C . SER A 1 101 ? -12.644 13.476 2.137 1.00 97.50 101 SER A C 1
ATOM 799 O O . SER A 1 101 ? -13.748 13.452 2.676 1.00 97.50 101 SER A O 1
ATOM 801 N N . TRP A 1 102 ? -12.046 12.353 1.726 1.00 97.31 102 TRP A N 1
ATOM 802 C CA . TRP A 1 102 ? -12.640 11.031 1.942 1.00 97.31 102 TRP A CA 1
ATOM 803 C C . TRP A 1 102 ? -12.704 10.643 3.426 1.00 97.31 102 TRP A C 1
ATOM 805 O O . TRP A 1 102 ? -13.694 10.050 3.853 1.00 97.31 102 TRP A O 1
ATOM 815 N N . GLN A 1 103 ? -11.695 10.998 4.227 1.00 96.75 103 GLN A N 1
ATOM 816 C CA . GLN A 1 103 ? -11.740 10.801 5.682 1.00 96.75 103 GLN A CA 1
ATOM 817 C C . GLN A 1 103 ? -12.855 11.633 6.331 1.00 96.75 103 GLN A C 1
ATOM 819 O O . GLN A 1 103 ? -13.595 11.119 7.166 1.00 96.75 103 GLN A O 1
ATOM 824 N N . GLU A 1 104 ? -13.019 12.894 5.922 1.00 96.94 104 GLU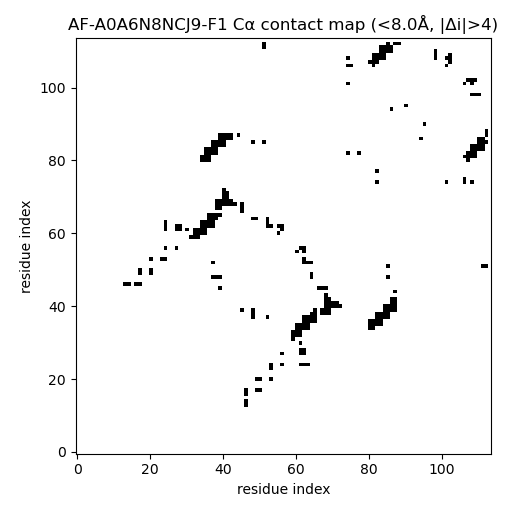 A N 1
ATOM 825 C CA . GLU A 1 104 ? -14.099 13.777 6.394 1.00 96.94 104 GLU A CA 1
ATOM 826 C C . GLU A 1 104 ? -15.494 13.260 6.012 1.00 96.94 104 GLU A C 1
ATOM 828 O O . GLU A 1 104 ? -16.457 13.465 6.749 1.00 96.94 104 GLU A O 1
ATOM 833 N N . GLN A 1 105 ? -15.601 12.538 4.893 1.00 96.06 105 GLN A N 1
ATOM 834 C CA . GLN A 1 105 ? -16.819 11.841 4.463 1.00 96.06 105 GLN A CA 1
ATOM 835 C C . GLN A 1 105 ? -17.088 10.545 5.249 1.00 96.06 105 GLN A C 1
ATOM 837 O O . GLN A 1 105 ? -18.122 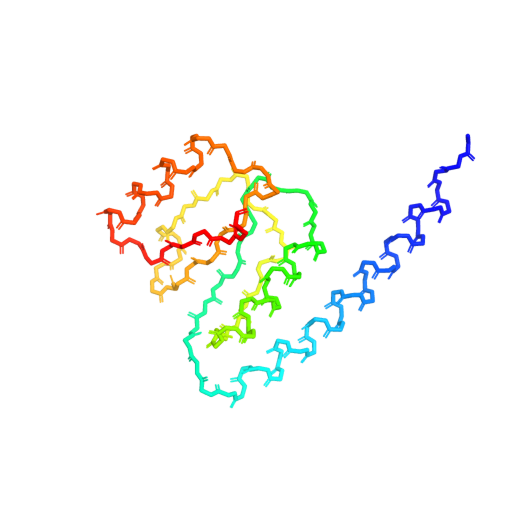9.911 5.045 1.00 96.06 105 GLN A O 1
ATOM 842 N N . GLY A 1 106 ? -16.193 10.158 6.164 1.00 96.00 106 GLY A N 1
ATOM 843 C CA . GLY A 1 106 ? -16.348 8.991 7.030 1.00 96.00 106 GLY A CA 1
ATOM 844 C C . GLY A 1 106 ? -15.789 7.691 6.453 1.00 96.00 106 GLY A C 1
ATOM 845 O O . GLY A 1 106 ? -16.063 6.625 7.003 1.00 96.00 106 GLY A O 1
ATOM 846 N N . HIS A 1 107 ? -15.013 7.741 5.367 1.00 97.12 107 HIS A N 1
ATOM 847 C CA . HIS A 1 107 ? -14.318 6.555 4.872 1.00 97.12 107 HIS A CA 1
ATOM 848 C C . HIS A 1 107 ? -13.097 6.239 5.744 1.00 97.12 107 HIS A C 1
ATOM 850 O O . HIS A 1 107 ? -12.262 7.108 6.001 1.00 97.12 107 HIS A O 1
ATOM 856 N N . ASP A 1 108 ? -12.941 4.970 6.127 1.00 96.56 108 ASP A N 1
ATOM 857 C CA . ASP A 1 108 ? -11.749 4.460 6.815 1.00 96.56 108 ASP A CA 1
ATOM 858 C C . ASP A 1 108 ? -10.577 4.330 5.831 1.00 96.56 108 ASP A C 1
ATOM 860 O O . ASP A 1 108 ? -10.182 3.234 5.437 1.00 96.56 108 ASP A O 1
ATOM 864 N N . ILE A 1 109 ? -10.031 5.460 5.390 1.00 97.12 109 ILE A N 1
ATOM 865 C CA . ILE A 1 109 ? -8.945 5.544 4.412 1.00 97.12 109 ILE A CA 1
ATOM 866 C C . ILE A 1 109 ? -7.742 6.254 5.023 1.00 97.12 109 ILE A C 1
ATOM 868 O O . ILE A 1 109 ? -7.868 7.336 5.588 1.00 97.12 109 ILE A O 1
ATOM 872 N N . PHE A 1 110 ? -6.557 5.658 4.918 1.00 95.69 110 PHE A N 1
ATOM 873 C CA . PHE A 1 110 ? -5.338 6.183 5.527 1.00 95.69 110 PHE A CA 1
ATOM 874 C C . PHE A 1 110 ? -4.169 6.145 4.541 1.00 95.69 110 PHE A C 1
ATOM 876 O O . PHE A 1 110 ? -4.006 5.160 3.821 1.00 95.69 110 PHE A O 1
ATOM 883 N N . PRO A 1 111 ? -3.335 7.194 4.490 1.00 95.06 111 PRO A N 1
ATOM 884 C CA . PRO A 1 111 ? -2.133 7.183 3.669 1.00 95.06 111 PRO A CA 1
ATOM 885 C C . PRO A 1 111 ? -1.075 6.184 4.170 1.00 95.06 111 PRO A C 1
ATOM 887 O O . PRO A 1 111 ? -0.858 6.053 5.372 1.00 95.06 111 PRO A O 1
ATOM 890 N N . LEU A 1 112 ? -0.363 5.552 3.233 1.00 93.69 112 LEU A N 1
ATOM 891 C CA . LEU A 1 112 ? 0.899 4.833 3.446 1.00 93.69 112 LEU A CA 1
ATOM 892 C C . LEU A 1 112 ? 2.084 5.642 2.913 1.00 93.69 112 LEU A C 1
ATOM 894 O O . LEU A 1 112 ? 1.927 6.440 1.980 1.00 93.69 112 LEU A O 1
ATOM 898 N N . GLY A 1 113 ? 3.270 5.377 3.465 1.00 83.06 113 GLY A N 1
ATOM 899 C CA . GLY A 1 113 ? 4.476 6.163 3.217 1.00 83.06 113 GLY A CA 1
ATOM 900 C C . GLY A 1 113 ? 4.425 7.517 3.936 1.00 83.06 113 GLY A C 1
ATOM 901 O O . GLY A 1 113 ? 3.379 8.178 3.962 1.00 83.06 113 GLY A O 1
ATOM 902 N N . ILE A 1 114 ? 5.547 7.881 4.562 1.00 58.69 114 ILE A N 1
ATOM 903 C CA . ILE A 1 114 ? 5.755 9.162 5.258 1.00 58.69 114 ILE A CA 1
ATOM 904 C C . ILE A 1 114 ? 6.030 10.246 4.221 1.00 58.69 114 ILE A C 1
ATOM 906 O O . ILE A 1 114 ? 6.891 9.981 3.355 1.00 58.69 114 ILE A O 1
#

pLDDT: mean 93.17, std 7.34, range [51.0, 98.12]

Foldseek 3Di:
DPPDVVVVVVVVVLVVLLVVLVVLLVVLLVDQAAEAEQAEEPDDPQSVSSVLQSVVSVVRYNYDYDSDHDPDDDLVVVPPHQYEYEHPQDDDPVNVVVQVVVVVVVRNYHYTHD

InterPro domains:
  IPR053987 Transcriptional regulator MlrA-like, C-terminal domain [PF22267] (33-109)
  IPR053988 Transcriptional regulator MlrA-like, helical domain [PF22270] (1-26)

Solvent-accessible surface area (backbone atoms only — not comparable to full-atom values): 6499 Å² total; per-residue (Å²): 142,86,54,69,69,60,52,52,53,49,53,50,50,41,51,53,50,46,52,53,42,52,54,51,39,63,58,45,56,79,50,87,58,52,68,32,39,30,38,31,42,68,47,82,64,55,55,57,52,49,48,54,42,48,55,46,38,77,74,44,33,23,56,46,69,55,88,61,52,33,86,72,86,60,72,80,81,44,73,96,49,34,37,37,36,32,40,56,89,72,68,48,71,67,58,52,53,51,49,50,52,42,37,76,74,68,46,56,54,43,82,42,81,126

Mean predicted aligned error: 3.81 Å

Sequence (114 aa):
CQQPTLQALLAILDGVLINYIAICLASARKKQGKDALVVGWNIQDTTRLWLEGWIASQQGWRIDVLAHSLNQLRPELFEGRTLLVWCGENRTSAQQQQLTSWQEQGHDIFPLGI

Organism: Escherichia coli (NCBI:txid562)